Protein AF-A0A7S3K056-F1 (afdb_monomer_lite)

InterPro domains:
  IPR011009 Protein kinase-like domain superfamily [SSF56112] (1-116)

Radius of gyration: 19.83 Å; chains: 1; bounding box: 49×26×55 Å

Structure (mmCIF, N/CA/C/O backbone):
data_AF-A0A7S3K056-F1
#
_entry.id   AF-A0A7S3K056-F1
#
loop_
_atom_site.group_PDB
_atom_site.id
_atom_site.type_symbol
_atom_site.label_atom_id
_atom_site.label_alt_id
_atom_site.label_comp_id
_atom_site.label_asym_id
_atom_site.label_entity_id
_atom_site.label_seq_id
_atom_site.pdbx_PDB_ins_code
_atom_site.Cartn_x
_atom_site.Cartn_y
_atom_site.Cartn_z
_atom_site.occupancy
_atom_site.B_iso_or_equiv
_atom_site.auth_seq_id
_atom_site.auth_comp_id
_atom_site.auth_asym_id
_atom_site.auth_atom_id
_atom_site.pdbx_PDB_model_num
ATOM 1 N N . VAL A 1 1 ? 6.650 -0.356 15.827 1.00 65.50 1 VAL A N 1
ATOM 2 C CA . VAL A 1 1 ? 7.165 -1.062 14.625 1.00 65.50 1 VAL A CA 1
ATOM 3 C C . VAL A 1 1 ? 8.556 -0.529 14.291 1.00 65.50 1 VAL A C 1
ATOM 5 O O . VAL A 1 1 ? 8.737 0.680 14.347 1.00 65.50 1 VAL A O 1
ATOM 8 N N . LYS A 1 2 ? 9.541 -1.390 14.003 1.00 74.25 2 LYS A N 1
ATOM 9 C CA . LYS A 1 2 ? 10.854 -0.992 13.456 1.00 74.25 2 LYS A CA 1
ATOM 10 C C . LYS A 1 2 ? 11.020 -1.675 12.104 1.00 74.25 2 LYS A C 1
ATOM 12 O O . LYS A 1 2 ? 10.763 -2.870 12.011 1.00 74.25 2 LYS A O 1
ATOM 17 N N . LEU A 1 3 ? 11.419 -0.925 11.084 1.00 74.50 3 LEU A N 1
ATOM 18 C CA . LEU A 1 3 ? 11.626 -1.468 9.746 1.00 74.50 3 LEU A CA 1
ATOM 19 C C . LEU A 1 3 ? 13.030 -2.096 9.640 1.00 74.50 3 LEU A C 1
ATOM 21 O O . LEU A 1 3 ? 13.987 -1.575 10.216 1.00 74.50 3 LEU A O 1
ATOM 25 N N . SER A 1 4 ? 13.155 -3.210 8.919 1.00 79.12 4 SER A N 1
ATOM 26 C CA . SER A 1 4 ? 14.414 -3.929 8.673 1.00 79.12 4 SER A CA 1
ATOM 27 C C . SER A 1 4 ? 14.402 -4.582 7.283 1.00 79.12 4 SER A C 1
ATOM 29 O O . SER A 1 4 ? 13.358 -4.646 6.642 1.00 79.12 4 SER A O 1
ATOM 31 N N . GLY A 1 5 ? 15.564 -5.037 6.794 1.00 72.56 5 GLY A N 1
ATOM 32 C CA . GLY A 1 5 ? 15.677 -5.661 5.464 1.00 72.56 5 GLY A CA 1
ATOM 33 C C . GLY A 1 5 ? 15.772 -4.676 4.290 1.00 72.56 5 GLY A C 1
ATOM 34 O O . GLY A 1 5 ? 15.448 -5.032 3.163 1.00 72.56 5 GLY A O 1
ATOM 35 N N . PHE A 1 6 ? 16.211 -3.440 4.540 1.00 67.25 6 PHE A N 1
ATOM 36 C CA . PHE A 1 6 ? 16.424 -2.432 3.499 1.00 67.25 6 PHE A CA 1
ATOM 37 C C . PHE A 1 6 ? 17.696 -2.672 2.682 1.00 67.25 6 PHE A C 1
ATOM 39 O O . PHE A 1 6 ? 18.648 -3.285 3.160 1.00 67.25 6 PHE A O 1
ATOM 46 N N . GLY A 1 7 ? 17.756 -2.072 1.490 1.00 58.09 7 GLY A N 1
ATOM 47 C CA . GLY A 1 7 ? 19.006 -1.959 0.738 1.00 58.09 7 GLY A CA 1
ATOM 48 C C . GLY A 1 7 ? 19.301 -3.128 -0.194 1.00 58.09 7 GLY A C 1
ATOM 49 O O . GLY A 1 7 ? 20.463 -3.392 -0.485 1.00 58.09 7 GLY A O 1
ATOM 50 N N . CYS A 1 8 ? 18.277 -3.802 -0.719 1.00 56.69 8 CYS A N 1
ATOM 51 C CA . CYS A 1 8 ? 18.428 -4.691 -1.870 1.00 56.69 8 CYS A CA 1
ATOM 52 C C . CYS A 1 8 ? 18.675 -3.882 -3.158 1.00 56.69 8 CYS A C 1
ATOM 54 O O . CYS A 1 8 ? 17.864 -3.856 -4.083 1.00 56.69 8 CYS A O 1
ATOM 56 N N . SER A 1 9 ? 19.789 -3.159 -3.194 1.00 46.50 9 SER A N 1
ATOM 57 C CA . SER A 1 9 ? 20.244 -2.357 -4.322 1.00 46.50 9 SER A CA 1
ATOM 58 C C . SER A 1 9 ? 20.639 -3.266 -5.490 1.00 46.50 9 SER A C 1
ATOM 60 O O . SER A 1 9 ? 21.416 -4.203 -5.335 1.00 46.50 9 SER A O 1
ATOM 62 N N . GLY A 1 10 ? 20.082 -2.995 -6.675 1.00 48.41 10 GLY A N 1
ATOM 63 C CA . GLY A 1 10 ? 20.376 -3.740 -7.909 1.00 48.41 10 GLY A CA 1
ATOM 64 C C . GLY A 1 10 ? 19.238 -4.614 -8.445 1.00 48.41 10 GLY A C 1
ATOM 65 O O . GLY A 1 10 ? 19.470 -5.406 -9.349 1.00 48.41 10 GLY A O 1
ATOM 66 N N . GLY A 1 11 ? 18.018 -4.495 -7.911 1.00 46.84 11 GLY A N 1
ATOM 67 C CA . GLY A 1 11 ? 16.826 -5.154 -8.464 1.00 46.84 11 GLY A CA 1
ATOM 68 C C . GLY A 1 11 ? 16.654 -6.631 -8.090 1.00 46.84 11 GLY A C 1
ATOM 69 O O . GLY A 1 11 ? 15.587 -7.176 -8.324 1.00 46.84 11 GLY A O 1
ATOM 70 N N . ILE A 1 12 ? 17.641 -7.274 -7.457 1.00 52.22 12 ILE A N 1
ATOM 71 C CA . ILE A 1 12 ? 17.654 -8.738 -7.244 1.00 52.22 12 ILE A CA 1
ATOM 72 C C . ILE A 1 12 ? 17.077 -9.176 -5.878 1.00 52.22 12 ILE A C 1
ATOM 74 O O . ILE A 1 12 ? 16.849 -10.360 -5.660 1.00 52.22 12 ILE A O 1
ATOM 78 N N . GLY A 1 13 ? 16.785 -8.259 -4.950 1.00 58.50 13 GLY A N 1
ATOM 79 C CA . GLY A 1 13 ? 16.384 -8.632 -3.580 1.00 58.50 13 GLY A CA 1
ATOM 80 C C . GLY A 1 13 ? 14.951 -8.290 -3.170 1.00 58.50 13 GLY A C 1
ATOM 81 O O . GLY A 1 13 ? 14.703 -8.106 -1.985 1.00 58.50 13 GLY A O 1
ATOM 82 N N . CYS A 1 14 ? 14.002 -8.185 -4.104 1.00 66.06 14 CYS A N 1
ATOM 83 C CA . CYS A 1 14 ? 12.589 -8.056 -3.736 1.00 66.06 14 CYS A CA 1
ATOM 84 C C . CYS A 1 14 ? 11.900 -9.429 -3.690 1.00 66.06 14 CYS A C 1
ATOM 86 O O . CYS A 1 14 ? 12.085 -10.274 -4.566 1.00 66.06 14 CYS A O 1
ATOM 88 N N . THR A 1 15 ? 11.071 -9.660 -2.671 1.00 77.75 15 THR A N 1
ATOM 89 C CA . THR A 1 15 ? 10.183 -10.828 -2.641 1.00 77.75 15 THR A CA 1
ATOM 90 C C . THR A 1 15 ? 9.086 -10.626 -3.683 1.00 77.75 15 THR A C 1
ATOM 92 O O . THR A 1 15 ? 8.315 -9.674 -3.575 1.00 77.75 15 THR A O 1
ATOM 95 N N . TRP A 1 16 ? 8.989 -11.528 -4.666 1.00 80.44 16 TRP A N 1
ATOM 96 C CA . TRP A 1 16 ? 8.119 -11.400 -5.849 1.00 80.44 16 TRP A CA 1
ATOM 97 C C . TRP A 1 16 ? 6.679 -10.960 -5.541 1.00 80.44 16 TRP A C 1
ATOM 99 O O . TRP A 1 16 ? 6.122 -10.102 -6.226 1.00 80.44 16 TRP A O 1
ATOM 109 N N . ALA A 1 17 ? 6.096 -11.494 -4.465 1.00 79.62 17 ALA A N 1
ATOM 110 C CA . ALA A 1 17 ? 4.739 -11.161 -4.038 1.00 79.62 17 ALA A CA 1
ATOM 111 C C . ALA A 1 17 ? 4.541 -9.667 -3.714 1.00 79.62 17 ALA A C 1
ATOM 113 O O . ALA A 1 17 ? 3.487 -9.121 -4.015 1.00 79.62 17 ALA A O 1
ATOM 114 N N . TYR A 1 18 ? 5.561 -8.989 -3.183 1.00 87.06 18 TYR A N 1
ATOM 115 C CA . TYR 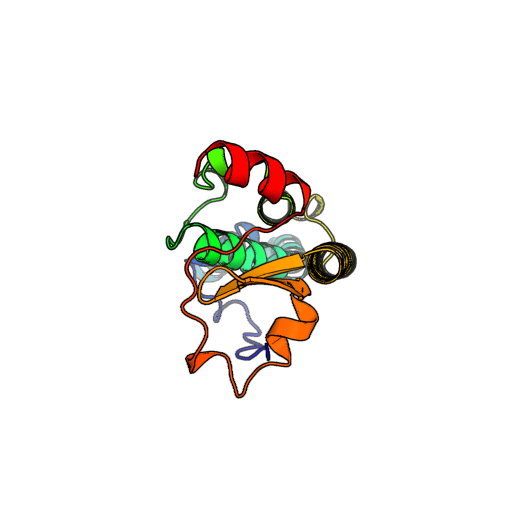A 1 18 ? 5.512 -7.563 -2.834 1.00 87.06 18 TYR A CA 1
ATOM 116 C C . TYR A 1 18 ? 6.178 -6.674 -3.888 1.00 87.06 18 TYR A C 1
ATOM 118 O O . TYR A 1 18 ? 6.171 -5.453 -3.755 1.00 87.06 18 TYR A O 1
ATOM 126 N N . ALA A 1 19 ? 6.762 -7.265 -4.933 1.00 86.62 19 ALA A N 1
ATOM 127 C CA . ALA A 1 19 ? 7.297 -6.522 -6.063 1.00 86.62 19 ALA A CA 1
ATOM 128 C C . ALA A 1 19 ? 6.147 -5.908 -6.869 1.00 86.62 19 ALA A C 1
ATOM 130 O O . ALA A 1 19 ? 5.202 -6.610 -7.242 1.00 86.62 19 ALA A O 1
ATOM 131 N N . SER A 1 20 ? 6.245 -4.616 -7.150 1.00 88.81 20 SER A N 1
ATOM 132 C CA . SER A 1 20 ? 5.307 -3.889 -7.990 1.00 88.81 20 SER A CA 1
ATOM 133 C C . SER A 1 20 ? 5.412 -4.326 -9.457 1.00 88.81 20 SER A C 1
ATOM 135 O O . SER A 1 20 ? 6.423 -4.919 -9.859 1.00 88.81 20 SER A O 1
ATOM 137 N N . PRO A 1 21 ? 4.394 -4.053 -10.293 1.00 88.38 21 PRO A N 1
ATOM 138 C CA . PRO A 1 21 ? 4.400 -4.448 -11.699 1.00 88.38 21 PRO A CA 1
ATOM 139 C C . PRO A 1 21 ? 5.625 -3.938 -12.467 1.00 88.38 21 PRO A C 1
ATOM 141 O O . PRO A 1 21 ? 6.238 -4.690 -13.221 1.00 88.38 21 PRO A O 1
ATOM 144 N N . GLU A 1 22 ? 6.021 -2.687 -12.248 1.00 86.81 22 GLU A N 1
ATOM 145 C CA . GLU A 1 22 ? 7.182 -2.072 -12.888 1.00 86.81 22 GLU A CA 1
ATOM 146 C C . GLU A 1 22 ? 8.513 -2.650 -12.388 1.00 86.81 22 GLU A C 1
ATOM 148 O O . GLU A 1 22 ? 9.420 -2.857 -13.196 1.00 86.81 22 GLU A O 1
ATOM 153 N N . THR A 1 23 ? 8.616 -3.015 -11.105 1.00 86.75 23 THR A N 1
ATOM 154 C CA . THR A 1 23 ? 9.782 -3.737 -10.569 1.00 86.75 23 THR A CA 1
ATOM 155 C C . THR A 1 23 ? 9.874 -5.145 -11.152 1.00 86.75 23 THR A C 1
ATOM 157 O O . THR A 1 23 ? 10.954 -5.581 -11.550 1.00 86.75 23 THR A O 1
ATOM 160 N N . ARG A 1 24 ? 8.746 -5.858 -11.271 1.00 85.75 24 ARG A N 1
ATOM 161 C CA . ARG A 1 24 ? 8.697 -7.177 -11.925 1.00 85.75 24 ARG A CA 1
ATOM 162 C C . ARG A 1 24 ? 9.097 -7.071 -13.396 1.00 85.75 24 ARG A C 1
ATOM 164 O O . ARG A 1 24 ? 9.910 -7.868 -13.858 1.00 85.75 24 ARG A O 1
ATOM 171 N N . ALA A 1 25 ? 8.576 -6.077 -14.117 1.00 83.69 25 ALA A N 1
ATOM 172 C CA . ALA A 1 25 ? 8.935 -5.823 -15.510 1.00 83.69 25 ALA A CA 1
ATOM 173 C C . ALA A 1 25 ? 10.436 -5.535 -15.660 1.00 83.69 25 ALA A C 1
ATOM 175 O O . ALA A 1 25 ? 11.081 -6.106 -16.537 1.00 83.69 25 ALA A O 1
ATOM 176 N N . LEU A 1 26 ? 11.010 -4.725 -14.764 1.00 83.62 26 LEU A N 1
ATOM 177 C CA . LEU A 1 26 ? 12.445 -4.455 -14.716 1.00 83.62 26 LEU A CA 1
ATOM 178 C C . LEU A 1 26 ? 13.265 -5.730 -14.463 1.00 83.62 26 LEU A C 1
ATOM 180 O O . LEU A 1 26 ? 14.271 -5.951 -15.141 1.00 83.62 26 LEU A O 1
ATOM 184 N N . LEU A 1 27 ? 12.838 -6.583 -13.525 1.00 80.06 27 LEU A N 1
ATOM 185 C CA . LEU A 1 27 ? 13.513 -7.850 -13.226 1.00 80.06 27 LEU A CA 1
ATOM 186 C C . LEU A 1 27 ? 13.511 -8.775 -14.448 1.00 80.06 27 LEU A C 1
ATOM 188 O O . LEU A 1 27 ? 14.559 -9.282 -14.842 1.00 80.06 27 LEU A O 1
ATOM 192 N N . VAL A 1 28 ? 12.348 -8.948 -15.083 1.00 83.38 28 VAL A N 1
ATOM 193 C CA . VAL A 1 28 ? 12.204 -9.759 -16.299 1.00 83.38 28 VAL A CA 1
ATOM 194 C C . VAL A 1 28 ? 13.084 -9.206 -17.412 1.00 83.38 28 VAL A C 1
ATOM 196 O O . VAL A 1 28 ? 13.839 -9.962 -18.017 1.00 83.38 28 VAL A O 1
ATOM 199 N N . ALA A 1 29 ? 13.040 -7.894 -17.649 1.00 81.19 29 ALA A N 1
ATOM 200 C CA . ALA A 1 29 ? 13.821 -7.249 -18.695 1.00 81.19 29 ALA A CA 1
ATOM 201 C C . ALA A 1 29 ? 15.339 -7.400 -18.466 1.00 81.19 29 ALA A C 1
ATOM 203 O O . ALA A 1 29 ? 16.097 -7.628 -19.408 1.00 81.19 29 ALA A O 1
ATOM 204 N N . THR A 1 30 ? 15.775 -7.365 -17.204 1.00 77.75 30 THR A N 1
ATOM 205 C CA . THR A 1 30 ? 17.168 -7.630 -16.817 1.00 77.75 30 THR A CA 1
ATOM 206 C C . THR A 1 30 ? 17.563 -9.083 -17.093 1.00 77.75 30 THR A C 1
ATOM 208 O O . THR A 1 30 ? 18.633 -9.331 -17.645 1.00 77.75 30 THR A O 1
ATOM 211 N N . ILE A 1 31 ? 16.693 -10.048 -16.771 1.00 78.88 31 ILE A N 1
ATOM 212 C CA . ILE A 1 31 ? 16.931 -11.482 -17.018 1.00 78.88 31 ILE A CA 1
ATOM 213 C C . ILE A 1 31 ? 17.052 -11.782 -18.518 1.00 78.88 31 ILE A C 1
ATOM 215 O O . ILE A 1 31 ? 17.905 -12.572 -18.916 1.00 78.88 31 ILE A O 1
ATOM 219 N N . VAL A 1 32 ? 16.233 -11.144 -19.359 1.00 83.38 32 VAL A N 1
ATOM 220 C CA . VAL A 1 32 ? 16.277 -11.334 -20.823 1.00 83.38 32 VAL A CA 1
ATOM 221 C C . VAL A 1 32 ? 17.375 -10.513 -21.515 1.00 83.38 32 VAL A C 1
ATOM 223 O O . VAL A 1 32 ? 17.495 -10.567 -22.736 1.00 83.38 32 VAL A O 1
ATOM 226 N N . GLY A 1 33 ? 18.197 -9.778 -20.757 1.00 80.75 33 GLY A N 1
ATOM 227 C CA . GLY A 1 33 ? 19.360 -9.058 -21.278 1.00 80.75 33 GLY A CA 1
ATOM 228 C C . GLY A 1 33 ? 19.043 -7.738 -21.987 1.00 80.75 33 GLY A C 1
ATOM 229 O O . GLY A 1 33 ? 19.800 -7.329 -22.869 1.00 80.75 33 GLY A O 1
ATOM 230 N N . ALA A 1 34 ? 17.945 -7.065 -21.628 1.00 80.50 34 ALA A N 1
ATOM 231 C CA . ALA A 1 34 ? 17.628 -5.738 -22.154 1.00 80.50 34 ALA A CA 1
ATOM 232 C C . ALA A 1 34 ? 18.721 -4.715 -21.798 1.00 80.50 34 ALA A C 1
ATOM 234 O O . ALA A 1 34 ? 19.360 -4.786 -20.742 1.00 80.50 34 ALA A O 1
ATOM 235 N N . LYS A 1 35 ? 18.954 -3.737 -22.680 1.00 77.19 35 LYS A N 1
ATOM 236 C CA . LYS A 1 35 ? 20.001 -2.732 -22.453 1.00 77.19 35 LYS A CA 1
ATOM 237 C C . LYS A 1 35 ? 19.559 -1.739 -21.383 1.00 77.19 35 LYS A C 1
ATOM 239 O O . LYS A 1 35 ? 18.438 -1.251 -21.412 1.00 77.19 35 LYS A O 1
ATOM 244 N N . ILE A 1 36 ? 20.482 -1.330 -20.511 1.00 68.62 36 ILE A N 1
ATOM 245 C CA . ILE A 1 36 ? 20.225 -0.371 -19.416 1.00 68.62 36 ILE A CA 1
ATOM 246 C C . ILE A 1 36 ? 19.518 0.910 -19.899 1.00 68.62 36 ILE A C 1
ATOM 248 O O . ILE A 1 36 ? 18.624 1.413 -19.222 1.00 68.62 36 ILE A O 1
ATOM 252 N N . ASN A 1 37 ? 19.861 1.415 -21.087 1.00 70.62 37 ASN A N 1
ATOM 253 C CA . ASN A 1 37 ? 19.247 2.626 -21.643 1.00 70.62 37 ASN A CA 1
ATOM 254 C C . ASN A 1 37 ? 17.739 2.455 -21.914 1.00 70.62 37 ASN A C 1
ATOM 256 O O . ASN A 1 37 ? 16.978 3.404 -21.738 1.00 70.62 37 ASN A O 1
ATOM 260 N N . GLU A 1 38 ? 17.308 1.243 -22.272 1.00 71.44 38 GLU A N 1
ATOM 261 C CA . GLU A 1 38 ? 15.903 0.867 -22.503 1.00 71.44 38 GLU A CA 1
ATOM 262 C C . GLU A 1 38 ? 15.143 0.660 -21.178 1.00 71.44 38 GLU A C 1
ATOM 264 O O . GLU A 1 38 ? 13.917 0.681 -21.150 1.00 71.44 38 GLU A O 1
ATOM 269 N N . LEU A 1 39 ? 15.869 0.507 -20.064 1.00 72.06 39 LEU A N 1
ATOM 270 C CA . LEU A 1 39 ? 15.323 0.250 -18.729 1.00 72.06 39 LEU A CA 1
ATOM 271 C C . LEU A 1 39 ? 15.236 1.497 -17.850 1.00 72.06 39 LEU A C 1
ATOM 273 O O . LEU A 1 39 ? 14.630 1.441 -16.783 1.00 72.06 39 LEU A O 1
ATOM 277 N N . SER A 1 40 ? 15.819 2.617 -18.278 1.00 75.44 40 SER A N 1
ATOM 278 C CA . SER A 1 40 ? 15.922 3.850 -17.485 1.00 75.44 40 SER A CA 1
ATOM 279 C C . SER A 1 40 ? 14.569 4.341 -16.946 1.00 75.44 40 SER A C 1
ATOM 281 O O . SER A 1 40 ? 14.457 4.677 -15.766 1.00 75.44 40 SER A O 1
ATOM 283 N N . THR A 1 41 ? 13.519 4.306 -17.770 1.00 75.56 41 THR A N 1
ATOM 284 C CA . THR A 1 41 ? 12.155 4.671 -17.363 1.00 75.56 41 THR A CA 1
ATOM 285 C C . THR A 1 41 ? 11.588 3.700 -16.327 1.00 75.56 41 THR A C 1
ATOM 287 O O . THR A 1 41 ? 11.071 4.145 -15.305 1.00 75.56 41 THR A O 1
ATOM 290 N N . HIS A 1 42 ? 11.724 2.388 -16.540 1.00 73.44 42 HIS A N 1
ATOM 291 C CA . HIS A 1 42 ? 11.252 1.369 -15.595 1.00 73.44 42 HIS A CA 1
ATOM 292 C C . HIS A 1 42 ? 11.995 1.432 -14.260 1.00 73.44 42 HIS A C 1
ATOM 294 O O . HIS A 1 42 ? 11.382 1.285 -13.208 1.00 73.44 42 HIS A O 1
ATOM 300 N N . LEU A 1 43 ? 13.298 1.710 -14.299 1.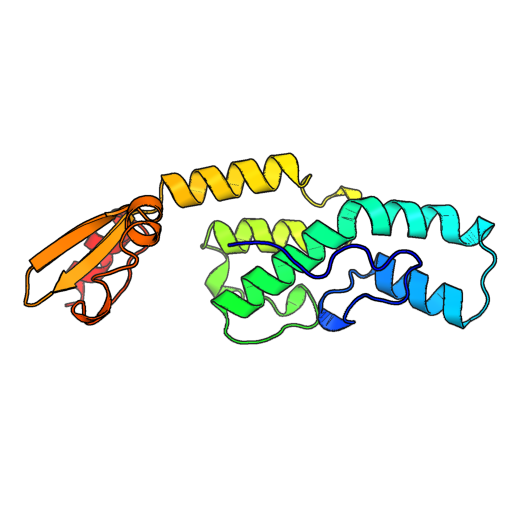00 77.12 43 LEU A N 1
ATOM 301 C CA . LEU A 1 43 ? 14.141 1.840 -13.118 1.00 77.12 43 LEU A CA 1
ATOM 302 C C . LEU A 1 43 ? 13.730 3.039 -12.257 1.00 77.12 43 LEU A C 1
ATOM 304 O O . LEU A 1 43 ? 13.644 2.910 -11.038 1.00 77.12 43 LEU A O 1
ATOM 308 N N . ARG A 1 44 ? 13.413 4.178 -12.885 1.00 79.38 44 ARG A N 1
ATOM 309 C CA . ARG A 1 44 ? 12.881 5.351 -12.178 1.00 79.38 44 ARG A CA 1
ATOM 310 C C . ARG A 1 44 ? 11.525 5.055 -11.537 1.00 79.38 44 ARG A C 1
ATOM 312 O O . ARG A 1 44 ? 11.355 5.295 -10.349 1.00 79.38 44 ARG A O 1
ATOM 319 N N . LEU A 1 45 ? 10.586 4.504 -12.309 1.00 77.19 45 LEU A N 1
ATOM 320 C CA . LEU A 1 45 ? 9.237 4.206 -11.814 1.00 77.19 45 LEU A CA 1
ATOM 321 C C . LEU A 1 45 ? 9.267 3.198 -10.655 1.00 77.19 45 LEU A C 1
ATOM 323 O O . LEU A 1 45 ? 8.598 3.409 -9.645 1.00 77.19 45 LEU A O 1
ATOM 327 N N . ALA A 1 46 ? 10.086 2.148 -10.764 1.00 78.75 46 ALA A N 1
ATOM 328 C CA . ALA A 1 46 ? 10.288 1.174 -9.695 1.00 78.75 46 ALA A CA 1
ATOM 329 C C . ALA A 1 46 ? 10.861 1.831 -8.431 1.00 78.75 46 ALA A C 1
ATOM 331 O O . ALA A 1 46 ? 10.343 1.615 -7.340 1.00 78.75 46 ALA A O 1
ATOM 332 N N . ALA A 1 47 ? 11.881 2.683 -8.564 1.00 76.44 47 ALA A N 1
ATOM 333 C CA . ALA A 1 47 ? 12.489 3.360 -7.420 1.00 76.44 47 ALA A CA 1
ATOM 334 C C . ALA A 1 47 ? 11.518 4.295 -6.676 1.00 76.44 47 ALA A C 1
ATOM 336 O O . ALA A 1 47 ? 11.622 4.443 -5.463 1.00 76.44 47 ALA A O 1
ATOM 337 N N . GLU A 1 48 ? 10.585 4.928 -7.388 1.00 76.94 48 GLU A N 1
ATOM 338 C CA . GLU A 1 48 ? 9.689 5.942 -6.818 1.00 76.94 48 GLU A CA 1
ATOM 339 C C . GLU A 1 48 ? 8.407 5.363 -6.196 1.00 76.94 48 GLU A C 1
ATOM 341 O O . GLU A 1 48 ? 7.771 6.036 -5.380 1.00 76.94 48 GLU A O 1
ATOM 346 N N . SER A 1 49 ? 8.007 4.146 -6.582 1.00 85.81 49 SER A N 1
ATOM 347 C CA . SER A 1 49 ? 6.649 3.642 -6.319 1.00 85.81 49 SER A CA 1
ATOM 348 C C . SER A 1 49 ? 6.554 2.204 -5.781 1.00 85.81 49 SER A C 1
ATOM 350 O O . SER A 1 49 ? 5.460 1.747 -5.428 1.00 85.81 49 SER A O 1
ATOM 352 N N . GLN A 1 50 ? 7.684 1.491 -5.691 1.00 88.75 50 GLN A N 1
ATOM 353 C CA . GLN A 1 50 ? 7.769 0.117 -5.182 1.00 88.75 50 GLN A CA 1
ATOM 354 C C . GLN A 1 50 ? 7.370 0.008 -3.704 1.00 88.75 50 GLN A C 1
ATOM 356 O O . GLN A 1 50 ? 6.679 -0.938 -3.322 1.00 88.75 50 GLN A O 1
ATOM 361 N N . ASP A 1 51 ? 7.786 0.959 -2.868 1.00 88.81 51 ASP A N 1
ATOM 362 C CA . ASP A 1 51 ? 7.538 0.891 -1.425 1.00 88.81 51 ASP A CA 1
ATOM 363 C C . ASP A 1 51 ? 6.055 1.115 -1.094 1.00 88.81 51 ASP A C 1
ATOM 365 O O . ASP A 1 51 ? 5.508 0.454 -0.211 1.00 88.81 51 ASP A O 1
ATOM 369 N N . GLN A 1 52 ? 5.376 1.989 -1.844 1.00 90.88 52 GLN A N 1
ATOM 370 C CA . GLN A 1 52 ? 3.930 2.203 -1.758 1.00 90.88 52 GLN A CA 1
ATOM 371 C C . GLN A 1 52 ? 3.174 0.907 -2.065 1.00 90.88 52 GLN A C 1
ATOM 373 O O . GLN A 1 52 ? 2.279 0.518 -1.314 1.00 90.88 52 GLN A O 1
ATOM 378 N N . TRP A 1 53 ? 3.572 0.212 -3.136 1.00 91.44 53 TRP A N 1
ATOM 379 C CA . TRP A 1 53 ? 2.982 -1.068 -3.517 1.00 91.44 53 TRP A CA 1
ATOM 380 C C . TRP A 1 53 ? 3.191 -2.127 -2.429 1.00 91.44 53 TRP A C 1
ATOM 382 O O . TRP A 1 53 ? 2.238 -2.760 -1.976 1.00 91.44 53 TRP A O 1
ATOM 392 N N . ALA A 1 54 ? 4.433 -2.303 -1.970 1.00 89.62 54 ALA A N 1
ATOM 393 C CA . ALA A 1 54 ? 4.771 -3.300 -0.956 1.00 89.62 54 ALA A CA 1
ATOM 394 C C . ALA A 1 54 ? 4.014 -3.071 0.362 1.00 89.62 54 ALA A C 1
ATOM 396 O O . ALA A 1 54 ? 3.525 -4.023 0.979 1.00 89.62 54 ALA A O 1
ATOM 397 N N . LEU A 1 55 ? 3.869 -1.809 0.772 1.00 89.44 55 LEU A N 1
ATOM 398 C CA . LEU A 1 55 ? 3.093 -1.441 1.949 1.00 89.44 55 LEU A CA 1
ATOM 399 C C . LEU A 1 55 ? 1.614 -1.813 1.795 1.00 89.44 55 LEU A C 1
ATOM 401 O O . LEU A 1 55 ? 1.043 -2.410 2.705 1.00 89.44 55 LEU A O 1
ATOM 405 N N . ALA A 1 56 ? 1.005 -1.528 0.646 1.00 90.25 56 ALA A N 1
ATOM 406 C CA . ALA A 1 56 ? -0.393 -1.865 0.402 1.00 90.25 56 ALA A CA 1
ATOM 407 C C . ALA A 1 56 ? -0.658 -3.372 0.404 1.00 90.25 56 ALA A C 1
ATOM 409 O O . ALA A 1 56 ? -1.599 -3.827 1.051 1.00 90.25 56 ALA A O 1
ATOM 410 N N . MET A 1 57 ? 0.210 -4.151 -0.246 1.00 88.94 57 MET A N 1
ATOM 411 C CA . MET A 1 57 ? 0.138 -5.615 -0.212 1.00 88.94 57 MET A CA 1
ATOM 412 C C . MET A 1 57 ? 0.209 -6.140 1.228 1.00 88.94 57 MET A C 1
ATOM 414 O O . MET A 1 57 ? -0.559 -7.022 1.603 1.00 88.94 57 MET A O 1
ATOM 418 N N . THR A 1 58 ? 1.076 -5.545 2.054 1.00 88.56 58 THR A N 1
ATOM 419 C CA . THR A 1 58 ? 1.204 -5.891 3.478 1.00 88.56 58 THR A CA 1
ATOM 420 C C . THR A 1 58 ? -0.071 -5.557 4.255 1.00 88.56 58 THR A C 1
ATOM 422 O O . THR A 1 58 ? -0.544 -6.379 5.033 1.00 88.56 58 THR A O 1
ATOM 425 N N . ILE A 1 59 ? -0.662 -4.377 4.037 1.00 85.62 59 ILE A N 1
ATOM 426 C CA . ILE A 1 59 ? -1.921 -3.969 4.683 1.00 85.62 59 ILE A CA 1
ATOM 427 C C . ILE A 1 59 ? -3.055 -4.935 4.332 1.00 85.62 59 ILE A C 1
ATOM 429 O O . ILE A 1 59 ? -3.754 -5.415 5.225 1.00 85.62 59 ILE A O 1
ATOM 433 N N . VAL A 1 60 ? -3.214 -5.264 3.050 1.00 84.69 60 VAL A N 1
ATOM 434 C CA . VAL A 1 60 ? -4.257 -6.194 2.604 1.00 84.69 60 VAL A CA 1
ATOM 435 C C . VAL A 1 60 ? -4.042 -7.583 3.205 1.00 84.69 60 VAL A C 1
ATOM 437 O O . VAL A 1 60 ? -4.998 -8.198 3.676 1.00 84.69 60 VAL A O 1
ATOM 440 N N . GLU A 1 61 ? -2.804 -8.074 3.245 1.00 85.56 61 GLU A N 1
ATOM 441 C CA . GLU A 1 61 ? -2.483 -9.368 3.855 1.00 85.56 61 GLU A CA 1
ATOM 442 C C . GLU A 1 61 ? -2.784 -9.389 5.357 1.00 85.56 61 GLU A C 1
ATOM 444 O O . GLU A 1 61 ? -3.380 -10.352 5.839 1.00 85.56 61 GLU A O 1
ATOM 449 N N . MET A 1 62 ? -2.463 -8.313 6.084 1.00 82.12 62 MET A N 1
ATOM 450 C CA . MET A 1 62 ? -2.796 -8.184 7.507 1.00 82.12 62 MET A CA 1
ATOM 451 C C . MET A 1 62 ? -4.308 -8.219 7.753 1.00 82.12 62 MET A C 1
ATOM 453 O O . MET A 1 62 ? -4.760 -8.890 8.677 1.00 82.12 62 MET A O 1
ATOM 457 N N . LEU A 1 63 ? -5.095 -7.527 6.926 1.00 76.12 63 LEU A N 1
ATOM 458 C CA . LEU A 1 63 ? -6.541 -7.381 7.135 1.00 76.12 63 LEU A CA 1
ATOM 459 C C . LEU A 1 63 ? -7.352 -8.580 6.640 1.00 76.12 63 LEU A C 1
ATOM 461 O O . LEU A 1 63 ? -8.401 -8.909 7.192 1.00 76.12 63 LEU A O 1
ATOM 465 N N . THR A 1 64 ? -6.876 -9.258 5.601 1.00 75.88 64 THR A N 1
ATOM 466 C CA . THR A 1 64 ? -7.560 -10.431 5.041 1.00 75.88 64 THR A CA 1
ATOM 467 C C . THR A 1 64 ? -7.041 -11.750 5.611 1.00 75.88 64 THR A C 1
ATOM 469 O O . THR A 1 64 ? -7.681 -12.788 5.424 1.00 75.88 64 THR A O 1
ATOM 472 N N . GLY A 1 65 ? -5.874 -11.733 6.266 1.00 79.75 65 GLY A N 1
ATOM 473 C CA . GLY A 1 65 ? -5.126 -12.930 6.652 1.00 79.75 65 GLY A CA 1
ATOM 474 C C . GLY A 1 65 ? -4.621 -13.740 5.453 1.00 79.75 65 GLY A C 1
ATOM 475 O O . GLY A 1 65 ? -4.196 -14.884 5.620 1.00 79.75 65 GLY A O 1
ATOM 476 N N . LYS A 1 66 ? -4.714 -13.192 4.234 1.00 80.81 66 LYS A N 1
ATOM 477 C CA . LYS A 1 66 ? -4.361 -13.866 2.987 1.00 80.81 66 LYS A CA 1
ATOM 478 C C . LYS A 1 66 ? -3.452 -12.988 2.153 1.00 80.81 66 LYS A C 1
ATOM 480 O O . LYS A 1 66 ? -3.729 -11.820 1.906 1.00 80.81 66 LYS A O 1
ATOM 485 N N . ARG A 1 67 ? -2.393 -13.598 1.642 1.00 82.56 67 ARG A N 1
ATOM 486 C CA . ARG A 1 67 ? -1.557 -12.960 0.639 1.00 82.56 67 ARG A CA 1
ATOM 487 C C . ARG A 1 67 ? -2.310 -12.903 -0.684 1.00 82.56 67 ARG A C 1
ATOM 489 O O . ARG A 1 67 ? -2.747 -13.940 -1.177 1.00 82.56 67 ARG A O 1
ATOM 496 N N . ILE A 1 68 ? -2.420 -11.704 -1.235 1.00 81.56 68 ILE A N 1
ATOM 497 C CA . ILE A 1 68 ? -2.885 -11.481 -2.603 1.00 81.56 68 ILE A CA 1
ATOM 498 C C . ILE A 1 68 ? -1.683 -11.383 -3.541 1.00 81.56 68 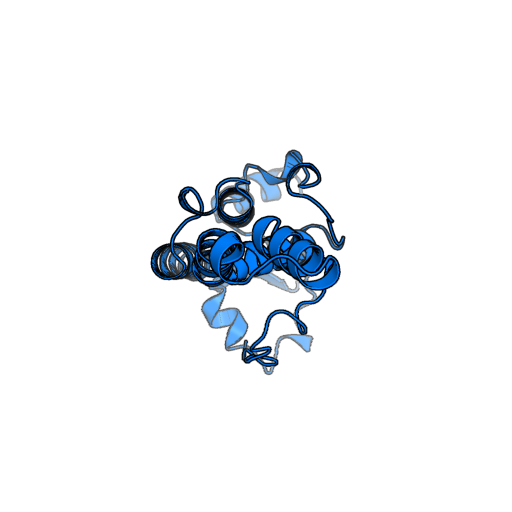ILE A C 1
ATOM 500 O O . ILE A 1 68 ? -0.585 -11.028 -3.109 1.00 81.56 68 ILE A O 1
ATOM 504 N N . GLU A 1 69 ? -1.870 -11.694 -4.819 1.00 76.62 69 GLU A N 1
ATOM 505 C CA . GLU A 1 69 ? -0.819 -11.507 -5.831 1.00 76.62 69 GLU A CA 1
ATOM 506 C C . GLU A 1 69 ? -1.034 -10.244 -6.666 1.00 76.62 69 GLU A C 1
ATOM 508 O O . GLU A 1 69 ? -0.071 -9.678 -7.204 1.00 76.62 69 GLU A O 1
ATOM 513 N N . ASN A 1 70 ? -2.290 -9.797 -6.750 1.00 74.12 70 ASN A N 1
ATOM 514 C CA . ASN A 1 70 ? -2.719 -8.690 -7.585 1.00 74.12 70 ASN A CA 1
ATOM 515 C C . ASN A 1 70 ? -3.777 -7.811 -6.905 1.00 74.12 70 ASN A C 1
ATOM 517 O O . ASN A 1 70 ? -4.622 -8.276 -6.147 1.00 74.12 70 ASN A O 1
ATOM 521 N N . ALA A 1 71 ? -3.807 -6.537 -7.302 1.00 72.88 71 ALA A N 1
ATOM 522 C CA . ALA A 1 71 ? -4.722 -5.520 -6.777 1.00 72.88 71 ALA A CA 1
ATOM 523 C C . ALA A 1 71 ? -6.221 -5.864 -6.888 1.00 72.88 71 ALA A C 1
ATOM 525 O O . ALA A 1 71 ? -7.021 -5.431 -6.068 1.00 72.88 71 ALA A O 1
ATOM 526 N N . HIS A 1 72 ? -6.620 -6.640 -7.898 1.00 77.31 72 HIS A N 1
ATOM 527 C CA . HIS A 1 72 ? -8.026 -6.999 -8.124 1.00 77.31 72 HIS A CA 1
ATOM 528 C C . HIS A 1 72 ? -8.543 -8.078 -7.158 1.00 77.31 72 HIS A C 1
ATOM 530 O O . HIS A 1 72 ? -9.738 -8.354 -7.137 1.00 77.31 72 HIS A O 1
ATOM 536 N N . GLU A 1 73 ? -7.651 -8.697 -6.381 1.00 77.50 73 GLU A N 1
ATOM 537 C CA . GLU A 1 73 ? -7.988 -9.717 -5.384 1.00 77.50 73 GLU A CA 1
ATOM 538 C C . GLU A 1 73 ? -8.359 -9.103 -4.025 1.00 77.50 73 GLU A C 1
ATOM 540 O O . GLU A 1 73 ? -8.760 -9.829 -3.114 1.00 77.50 73 GLU A O 1
ATOM 545 N N . VAL A 1 74 ? -8.244 -7.776 -3.873 1.00 77.69 74 VAL A N 1
ATOM 546 C CA . VAL A 1 74 ? -8.688 -7.075 -2.664 1.00 77.69 74 VAL A CA 1
ATOM 547 C C . VAL A 1 74 ? -10.204 -7.274 -2.507 1.00 77.69 74 VAL A C 1
ATOM 549 O O . VAL A 1 74 ? -10.963 -6.907 -3.409 1.00 77.69 74 VAL A O 1
ATOM 552 N N . PRO A 1 75 ? -10.682 -7.860 -1.391 1.00 71.25 75 PRO A N 1
ATOM 553 C CA . PRO A 1 75 ? -12.104 -8.117 -1.203 1.00 71.25 75 PRO A CA 1
ATOM 554 C C . PRO A 1 75 ? -12.926 -6.825 -1.214 1.00 71.25 75 PRO A C 1
ATOM 556 O O . PRO A 1 75 ? -12.686 -5.938 -0.399 1.00 71.25 75 PRO A O 1
ATOM 559 N N . GLN A 1 76 ? -13.957 -6.763 -2.064 1.00 65.75 76 GLN A N 1
ATOM 560 C CA . GLN A 1 76 ? -14.841 -5.592 -2.173 1.00 65.75 76 GLN A CA 1
ATOM 561 C C . GLN A 1 76 ? -15.524 -5.229 -0.850 1.00 65.75 76 GLN A C 1
ATOM 563 O O . GLN A 1 76 ? -15.745 -4.062 -0.602 1.00 65.75 76 GLN A O 1
ATOM 568 N N . ARG A 1 77 ? -15.779 -6.192 0.048 1.00 63.22 77 ARG A N 1
ATOM 569 C CA . ARG A 1 77 ? -16.412 -5.932 1.360 1.00 63.22 77 ARG A CA 1
ATOM 570 C C . ARG A 1 77 ? -15.612 -5.014 2.298 1.00 63.22 77 ARG A C 1
ATOM 572 O O . ARG A 1 77 ? -16.085 -4.718 3.387 1.00 63.22 77 ARG A O 1
ATOM 579 N N . LEU A 1 78 ? -14.359 -4.728 1.954 1.00 58.81 78 LEU A N 1
ATOM 580 C CA . LEU A 1 78 ? -13.437 -3.924 2.751 1.00 58.81 78 LEU A CA 1
ATOM 581 C C . LEU A 1 78 ? -13.301 -2.492 2.206 1.00 58.81 78 LEU A C 1
ATOM 583 O O . LEU A 1 78 ? -12.521 -1.714 2.741 1.00 58.81 78 LEU A O 1
ATOM 587 N N . ASP A 1 79 ? -14.036 -2.142 1.150 1.00 55.22 79 ASP A N 1
ATOM 588 C CA . ASP A 1 79 ? -13.977 -0.840 0.477 1.00 55.22 79 ASP A CA 1
ATOM 589 C C . ASP A 1 79 ? -14.426 0.347 1.345 1.00 55.22 79 ASP A C 1
ATOM 591 O O . ASP A 1 79 ? -14.059 1.483 1.056 1.00 55.22 79 ASP A O 1
ATOM 595 N N . GLN A 1 80 ? -15.162 0.093 2.428 1.00 57.72 80 GLN A N 1
ATOM 596 C CA . GLN A 1 80 ? -15.573 1.114 3.397 1.00 57.72 80 GLN A CA 1
ATOM 597 C C . GLN A 1 80 ? -14.525 1.392 4.485 1.00 57.72 80 GLN A C 1
ATOM 599 O O . GLN A 1 80 ? -14.639 2.383 5.204 1.00 57.72 80 GLN A O 1
ATOM 604 N N . ASP A 1 81 ? -13.484 0.563 4.600 1.00 73.31 81 ASP A N 1
ATOM 605 C CA . ASP A 1 81 ? -12.397 0.795 5.549 1.00 73.31 81 ASP A CA 1
ATOM 606 C C . ASP A 1 81 ? -11.413 1.827 4.967 1.00 73.31 81 ASP A C 1
ATOM 608 O O . ASP A 1 81 ? -10.865 1.667 3.868 1.00 73.31 81 ASP A O 1
ATOM 612 N N . ALA A 1 82 ? -11.178 2.913 5.707 1.00 77.00 82 ALA A N 1
ATOM 613 C CA . ALA A 1 82 ? -10.288 3.991 5.286 1.00 77.00 82 ALA A CA 1
ATOM 614 C C . ALA A 1 82 ? -8.835 3.517 5.080 1.00 77.00 82 ALA A C 1
ATOM 616 O O . ALA A 1 82 ? -8.138 4.019 4.194 1.00 77.00 82 ALA A O 1
ATOM 617 N N . VAL A 1 83 ? -8.378 2.522 5.848 1.00 80.19 83 VAL A N 1
ATOM 618 C CA . VAL A 1 83 ? -7.047 1.911 5.713 1.00 80.19 83 VAL A CA 1
ATOM 619 C C . VAL A 1 83 ? -6.962 1.094 4.424 1.00 80.19 83 VAL A C 1
ATOM 621 O O . VAL A 1 83 ? -5.966 1.183 3.702 1.00 80.19 83 VAL A O 1
ATOM 624 N N . ILE A 1 84 ? -8.015 0.345 4.087 1.00 81.38 84 ILE A N 1
ATOM 625 C CA . ILE A 1 84 ? -8.083 -0.417 2.829 1.00 81.38 84 ILE A CA 1
ATOM 626 C C . ILE A 1 84 ? -8.190 0.517 1.635 1.00 81.38 84 ILE A C 1
ATOM 628 O O . ILE A 1 84 ? -7.508 0.297 0.639 1.00 81.38 84 ILE A O 1
ATOM 632 N N . THR A 1 85 ? -8.973 1.588 1.737 1.00 83.19 85 THR A N 1
ATOM 633 C CA . THR A 1 85 ? -9.085 2.597 0.678 1.00 83.19 85 THR A CA 1
ATOM 634 C C . THR A 1 85 ? -7.716 3.186 0.336 1.00 83.19 85 THR A C 1
ATOM 636 O O . THR A 1 85 ? -7.338 3.241 -0.837 1.00 83.19 85 THR A O 1
ATOM 639 N N . LEU A 1 86 ? -6.929 3.559 1.351 1.00 85.62 86 LEU A N 1
ATOM 640 C CA . LEU A 1 86 ? -5.556 4.036 1.154 1.00 85.62 86 LEU A CA 1
ATOM 641 C C . LEU A 1 86 ? -4.648 2.956 0.548 1.00 85.62 86 LEU A C 1
ATOM 643 O O . LEU A 1 86 ? -3.841 3.255 -0.331 1.00 85.62 86 LEU A O 1
ATOM 647 N N . ALA A 1 87 ? -4.780 1.699 0.982 1.00 87.19 87 ALA A N 1
ATOM 648 C CA . ALA A 1 87 ? -4.014 0.594 0.410 1.00 87.19 87 ALA A CA 1
ATOM 649 C C . ALA A 1 87 ? -4.365 0.362 -1.070 1.00 87.19 87 ALA A C 1
ATOM 651 O O . ALA A 1 87 ? -3.468 0.207 -1.893 1.00 87.19 87 ALA A O 1
ATOM 652 N N . VAL A 1 88 ? -5.644 0.406 -1.445 1.00 86.81 88 VAL A N 1
ATOM 653 C CA . VAL A 1 88 ? -6.090 0.244 -2.837 1.00 86.81 88 VAL A CA 1
ATOM 654 C C . VAL A 1 88 ? -5.541 1.357 -3.731 1.00 86.81 88 VAL A C 1
ATOM 656 O O . VAL A 1 88 ? -5.083 1.067 -4.833 1.00 86.81 88 VAL A O 1
ATOM 659 N N . GLN A 1 89 ? -5.495 2.606 -3.256 1.00 89.44 89 GLN A N 1
ATOM 660 C CA . GLN A 1 89 ? -4.882 3.719 -3.999 1.00 89.44 89 GLN A CA 1
ATOM 661 C C . GLN A 1 89 ? -3.391 3.483 -4.298 1.00 89.44 89 GLN A C 1
ATOM 663 O O . GLN A 1 89 ? -2.890 3.859 -5.355 1.00 89.44 89 GLN A O 1
ATOM 668 N N . CYS A 1 90 ? -2.671 2.820 -3.394 1.00 91.31 90 CYS A N 1
ATOM 669 C CA . CYS A 1 90 ? -1.279 2.418 -3.604 1.00 91.31 90 CYS A CA 1
ATOM 670 C C . CYS A 1 90 ? -1.095 1.245 -4.571 1.00 91.31 90 CYS A C 1
ATOM 672 O O . CYS A 1 90 ? 0.026 1.002 -5.017 1.00 91.31 90 CYS A O 1
ATOM 674 N N . LEU A 1 91 ? -2.164 0.518 -4.890 1.00 90.56 91 LEU A N 1
ATOM 675 C CA . LEU A 1 91 ? -2.153 -0.599 -5.832 1.00 90.56 91 LEU A CA 1
ATOM 676 C C . LEU A 1 91 ? -2.572 -0.178 -7.248 1.00 90.56 91 LEU A C 1
ATOM 678 O O . LEU A 1 91 ? -2.850 -1.040 -8.089 1.00 90.56 91 LEU A O 1
ATOM 682 N N . ASP A 1 92 ? -2.595 1.130 -7.538 1.00 90.19 92 ASP A N 1
ATOM 683 C CA 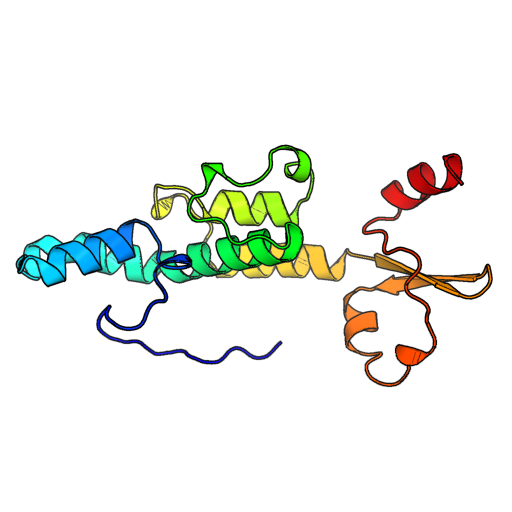. ASP A 1 92 ? -2.797 1.615 -8.900 1.00 90.19 92 ASP A CA 1
ATOM 684 C C . ASP A 1 92 ? -1.705 1.055 -9.829 1.00 90.19 92 ASP A C 1
ATOM 686 O O . ASP A 1 92 ? -0.517 0.965 -9.487 1.00 90.19 92 ASP A O 1
ATOM 690 N N . LYS A 1 93 ? -2.128 0.627 -11.018 1.00 86.50 93 LYS A N 1
ATOM 691 C CA . LYS A 1 93 ? -1.230 0.066 -12.029 1.00 86.50 93 LYS A CA 1
ATOM 692 C C . LYS A 1 93 ? -0.285 1.122 -12.587 1.00 86.50 93 LYS A C 1
ATOM 694 O O . LYS A 1 93 ? 0.808 0.757 -13.006 1.00 86.50 93 LYS A O 1
ATOM 699 N N . GLU A 1 94 ? -0.701 2.384 -12.594 1.00 88.31 94 GLU A N 1
ATOM 700 C CA . GLU A 1 94 ? 0.099 3.532 -13.009 1.00 88.31 94 GLU A CA 1
ATOM 701 C C . GLU A 1 94 ? 0.867 4.077 -11.787 1.00 88.31 94 GLU A C 1
ATOM 703 O O . GLU A 1 94 ? 0.251 4.623 -10.866 1.00 88.31 94 GLU A O 1
ATOM 708 N N . PRO A 1 95 ? 2.205 3.924 -11.734 1.00 88.44 95 PRO A N 1
ATOM 709 C CA . PRO A 1 95 ? 3.039 4.364 -10.611 1.00 88.44 95 PRO A CA 1
ATOM 710 C C . PRO A 1 95 ? 2.801 5.809 -10.166 1.00 88.44 95 PRO A C 1
ATOM 712 O O . PRO A 1 95 ? 2.777 6.102 -8.975 1.00 88.44 95 PRO A O 1
ATOM 715 N N . GLU A 1 96 ? 2.602 6.704 -11.128 1.00 88.50 96 GLU A N 1
ATOM 716 C CA . GLU A 1 96 ? 2.397 8.139 -10.946 1.00 88.50 96 GLU A CA 1
ATOM 717 C C . GLU A 1 96 ? 1.049 8.500 -10.312 1.00 88.50 96 GLU A C 1
ATOM 719 O O . GLU A 1 96 ? 0.896 9.608 -9.798 1.00 88.50 96 GLU A O 1
ATOM 724 N N . LYS A 1 97 ? 0.073 7.584 -10.342 1.00 89.75 97 LYS A N 1
ATOM 725 C CA . LYS A 1 97 ? -1.232 7.760 -9.690 1.00 89.75 97 LYS A CA 1
ATOM 726 C C . LYS A 1 97 ? -1.221 7.322 -8.230 1.00 89.75 97 LYS A C 1
ATOM 728 O O . LYS A 1 97 ? -2.129 7.685 -7.483 1.00 89.75 97 LYS A O 1
ATOM 733 N N . ARG A 1 98 ? -0.203 6.566 -7.807 1.00 92.19 98 ARG A N 1
ATOM 734 C CA . ARG A 1 98 ? -0.055 6.144 -6.412 1.00 92.19 98 ARG A CA 1
ATOM 735 C C . ARG A 1 98 ? 0.275 7.360 -5.538 1.00 92.19 98 ARG A C 1
ATOM 737 O O . ARG A 1 98 ? 1.051 8.225 -5.952 1.00 92.19 98 ARG A O 1
ATOM 744 N N . PRO A 1 99 ? -0.264 7.442 -4.311 1.00 91.00 99 PRO A N 1
ATOM 745 C CA . PRO A 1 99 ? 0.024 8.556 -3.418 1.00 91.00 99 PRO A CA 1
ATOM 746 C C . PRO A 1 99 ? 1.508 8.585 -3.034 1.00 91.00 99 PRO A C 1
ATOM 748 O O . PRO A 1 99 ? 2.152 7.551 -2.848 1.00 91.00 99 PRO A O 1
ATOM 751 N N . ALA A 1 100 ? 2.065 9.783 -2.860 1.00 89.81 100 ALA A N 1
ATOM 752 C CA . ALA A 1 100 ? 3.428 9.920 -2.362 1.00 89.81 100 ALA A CA 1
ATOM 753 C C . ALA A 1 100 ? 3.533 9.379 -0.927 1.00 89.81 100 ALA A C 1
ATOM 755 O O . ALA A 1 100 ? 2.647 9.608 -0.100 1.00 89.81 100 ALA A O 1
ATOM 756 N N . MET A 1 101 ? 4.656 8.731 -0.593 1.00 87.50 101 MET A N 1
ATOM 757 C CA . MET A 1 101 ? 4.856 8.113 0.727 1.00 87.50 101 MET A CA 1
ATOM 758 C C . MET A 1 101 ? 4.646 9.101 1.887 1.00 87.50 101 MET A C 1
ATOM 760 O O . MET A 1 101 ? 4.064 8.750 2.907 1.00 87.50 101 MET A O 1
ATOM 764 N N . ARG A 1 102 ? 5.056 10.367 1.725 1.00 87.06 102 ARG A N 1
ATOM 765 C CA . ARG A 1 102 ? 4.822 11.421 2.727 1.00 87.06 102 ARG A CA 1
ATOM 766 C C . ARG A 1 102 ? 3.335 11.629 3.011 1.00 87.06 102 ARG A C 1
ATOM 768 O O . ARG A 1 102 ? 2.941 11.755 4.169 1.00 87.06 102 ARG A O 1
ATOM 775 N N . ASP A 1 103 ? 2.532 11.705 1.958 1.00 88.38 103 ASP A N 1
ATOM 776 C CA . ASP A 1 103 ? 1.107 11.998 2.072 1.00 88.38 103 ASP A CA 1
ATOM 777 C C . ASP A 1 103 ? 0.370 10.771 2.625 1.00 88.38 103 ASP A C 1
ATOM 779 O O . ASP A 1 103 ? -0.501 10.907 3.481 1.00 88.38 103 ASP A O 1
ATOM 783 N N . LEU A 1 104 ? 0.816 9.568 2.254 1.00 87.25 104 LEU A N 1
ATOM 784 C CA . LEU A 1 104 ? 0.338 8.318 2.830 1.00 87.25 104 LEU A CA 1
ATOM 785 C C . LEU A 1 104 ? 0.632 8.204 4.332 1.00 87.25 104 LEU A C 1
ATOM 787 O O . LEU A 1 104 ? -0.271 7.911 5.110 1.00 87.25 104 LEU A O 1
ATOM 791 N N . VAL A 1 105 ? 1.871 8.463 4.758 1.00 84.88 105 VAL A N 1
ATOM 792 C CA . VAL A 1 105 ? 2.256 8.431 6.180 1.00 84.88 105 VAL A CA 1
ATOM 793 C C . VAL A 1 105 ? 1.432 9.432 6.985 1.00 84.88 105 VAL A C 1
ATOM 795 O O . VAL A 1 105 ? 1.005 9.122 8.094 1.00 84.88 105 VAL A O 1
ATOM 798 N N . LYS A 1 106 ? 1.157 10.613 6.420 1.00 85.12 106 LYS A N 1
ATOM 799 C CA . LYS A 1 106 ? 0.283 11.607 7.051 1.00 85.12 106 LYS A CA 1
ATOM 800 C C . LYS A 1 106 ? -1.149 11.084 7.204 1.00 85.12 106 LYS A C 1
ATOM 802 O O . LYS A 1 106 ? -1.712 11.193 8.289 1.00 85.12 106 LYS A O 1
ATOM 807 N N . SER A 1 107 ? -1.722 10.498 6.153 1.00 85.00 107 SER A N 1
ATOM 808 C CA . SER A 1 107 ? -3.073 9.926 6.191 1.00 85.00 107 SER A CA 1
ATOM 809 C C . SER A 1 107 ? -3.180 8.763 7.179 1.00 85.00 107 SER A C 1
ATOM 811 O O . SER A 1 107 ? -4.088 8.754 8.004 1.00 85.00 107 SER A O 1
ATOM 813 N N . LEU A 1 108 ? -2.218 7.836 7.171 1.00 81.94 108 LEU A N 1
ATOM 814 C CA . LEU A 1 108 ? -2.154 6.732 8.134 1.00 81.94 108 LEU A CA 1
ATOM 815 C C . LEU A 1 108 ? -1.992 7.238 9.571 1.00 81.94 108 LEU A C 1
ATOM 817 O O . LEU A 1 108 ? -2.665 6.745 10.469 1.00 81.94 108 LEU A O 1
ATOM 821 N N . GLY A 1 109 ? -1.144 8.245 9.795 1.00 79.00 109 GLY A N 1
ATOM 822 C CA . GLY A 1 109 ? -0.977 8.863 11.111 1.00 79.00 109 GLY A CA 1
ATOM 823 C C . GLY A 1 109 ? -2.268 9.501 11.625 1.00 79.00 109 GLY A C 1
ATOM 824 O O . GLY A 1 109 ? -2.618 9.322 12.787 1.00 79.00 109 GLY A O 1
ATOM 825 N N . ASN A 1 110 ? -3.013 10.184 10.752 1.00 79.50 110 ASN A N 1
ATOM 826 C CA . ASN A 1 110 ? -4.319 10.740 11.102 1.00 79.50 110 ASN A CA 1
ATOM 827 C C . ASN A 1 110 ? -5.331 9.642 11.457 1.00 79.50 110 ASN A C 1
ATOM 829 O O . ASN A 1 110 ? -6.044 9.788 12.443 1.00 79.50 110 ASN A O 1
ATOM 833 N N . LEU A 1 111 ? -5.373 8.541 10.697 1.00 77.62 111 LEU A N 1
ATOM 834 C CA . LEU A 1 111 ? -6.245 7.406 11.012 1.00 77.62 111 LEU A CA 1
ATOM 835 C C . LEU A 1 111 ? -5.898 6.798 12.371 1.00 77.62 111 LEU A C 1
ATOM 837 O O . LEU A 1 111 ? -6.783 6.623 13.198 1.00 77.62 111 LEU A O 1
ATOM 841 N N . VAL A 1 112 ? -4.614 6.549 12.638 1.00 72.81 112 VAL A N 1
ATOM 842 C CA . VAL A 1 112 ? -4.146 6.007 13.924 1.00 72.81 112 VAL A CA 1
ATOM 843 C C . VAL A 1 112 ? -4.525 6.920 15.088 1.00 72.81 112 VAL A C 1
ATOM 845 O O . VAL A 1 112 ? -5.043 6.439 16.090 1.00 72.81 112 VAL A O 1
ATOM 848 N N . ASN A 1 113 ? -4.303 8.228 14.954 1.00 69.38 113 ASN A N 1
ATOM 849 C CA . ASN A 1 113 ? -4.592 9.192 16.018 1.00 69.38 113 ASN A CA 1
ATOM 850 C C . ASN A 1 113 ? -6.091 9.355 16.299 1.00 69.38 113 ASN A C 1
ATOM 852 O O . ASN A 1 113 ? -6.455 9.750 17.400 1.00 69.38 113 ASN A O 1
ATOM 856 N N . ASN A 1 114 ? -6.940 9.054 15.316 1.00 69.12 114 ASN A N 1
ATOM 857 C CA . ASN A 1 114 ? -8.392 9.149 15.437 1.00 69.12 114 ASN A CA 1
ATOM 858 C C . ASN A 1 114 ? -9.056 7.789 15.706 1.00 69.12 114 ASN A C 1
ATOM 860 O O . ASN A 1 114 ? -10.273 7.731 15.850 1.00 69.12 114 ASN A O 1
ATOM 864 N N . THR A 1 115 ? -8.280 6.701 15.757 1.00 66.62 115 THR A N 1
ATOM 865 C CA . THR A 1 115 ? -8.797 5.363 16.054 1.00 66.62 115 THR A CA 1
ATOM 866 C C . THR A 1 115 ? -8.852 5.171 17.564 1.00 66.62 115 THR A C 1
ATOM 868 O O . THR A 1 115 ? -7.820 5.169 18.245 1.00 66.62 115 THR A O 1
ATOM 871 N N . VAL A 1 116 ? -10.060 4.956 18.072 1.00 63.56 116 VAL A N 1
ATOM 872 C CA . VAL A 1 116 ? -10.324 4.560 19.456 1.00 63.56 116 VAL A CA 1
ATOM 873 C C . VAL A 1 116 ? -10.702 3.089 19.453 1.00 63.56 116 VAL A C 1
ATOM 875 O O . VAL A 1 116 ? -11.484 2.648 18.618 1.00 63.56 116 VAL A O 1
ATOM 878 N N . ILE A 1 117 ? -10.119 2.329 20.371 1.00 66.19 117 ILE A N 1
ATOM 879 C CA . ILE A 1 117 ? -10.435 0.929 20.606 1.00 66.19 117 ILE A CA 1
ATOM 880 C C . ILE A 1 117 ? -11.204 0.835 21.913 1.00 66.19 117 ILE A C 1
ATOM 882 O O . ILE A 1 117 ? -10.718 1.257 22.958 1.00 66.19 117 ILE A O 1
ATOM 886 N N . ALA A 1 118 ? -12.370 0.203 21.867 1.00 63.53 118 ALA A N 1
ATOM 887 C CA . ALA A 1 118 ? -13.067 -0.220 23.070 1.00 63.53 118 ALA A CA 1
ATOM 888 C C . ALA A 1 118 ? -12.481 -1.553 23.567 1.00 63.53 118 ALA A C 1
ATOM 890 O O . ALA A 1 118 ? -12.550 -2.575 22.879 1.00 63.53 118 ALA A O 1
ATOM 891 N N . LEU A 1 119 ? -11.896 -1.546 24.761 1.00 64.19 119 LEU A N 1
ATOM 892 C CA . LEU A 1 119 ? -11.490 -2.739 25.496 1.00 64.19 119 LEU A CA 1
ATOM 893 C C . LEU A 1 119 ? -12.648 -3.176 26.397 1.00 64.19 119 LEU A C 1
ATOM 895 O O . LEU A 1 119 ? -13.223 -2.359 27.110 1.00 64.19 119 LEU A O 1
ATOM 899 N N . VAL A 1 120 ? -12.994 -4.465 26.370 1.00 61.53 120 VAL A N 1
ATOM 900 C CA . VAL A 1 120 ? -14.094 -5.022 27.174 1.00 61.53 120 VAL A CA 1
ATOM 901 C C . VAL A 1 120 ? -13.538 -6.010 28.195 1.00 61.53 120 VAL A C 1
ATOM 903 O O . VAL A 1 120 ? -12.975 -7.035 27.811 1.00 61.53 120 VAL A O 1
ATOM 906 N N . ASP A 1 121 ? -13.741 -5.733 29.483 1.00 64.94 121 ASP A N 1
ATOM 907 C CA . ASP A 1 121 ? -13.404 -6.625 30.599 1.00 64.94 121 ASP A CA 1
ATOM 908 C C . ASP A 1 121 ? -14.581 -6.724 31.578 1.00 64.94 121 ASP A C 1
ATOM 910 O O . ASP A 1 121 ? -14.997 -5.714 32.136 1.00 64.94 121 ASP A O 1
ATOM 914 N N . ASN A 1 122 ? -15.107 -7.937 31.796 1.00 58.94 122 ASN A N 1
ATOM 915 C CA . ASN A 1 122 ? -16.144 -8.244 32.795 1.00 58.94 122 ASN A CA 1
ATOM 916 C C . ASN A 1 122 ? -17.239 -7.155 32.915 1.00 58.94 122 ASN A C 1
ATOM 918 O O . ASN A 1 122 ? -17.461 -6.596 33.989 1.00 58.94 122 ASN A O 1
ATOM 922 N N . ASP A 1 123 ? -17.884 -6.838 31.786 1.00 64.19 123 ASP A N 1
ATOM 923 C CA . ASP A 1 123 ? -18.966 -5.847 31.631 1.00 64.19 123 ASP A CA 1
ATOM 924 C C . ASP A 1 123 ? -18.567 -4.367 31.789 1.00 64.19 123 ASP A C 1
ATOM 926 O O . ASP A 1 123 ? -19.422 -3.480 31.769 1.00 64.19 123 ASP A O 1
ATOM 930 N N . LYS A 1 124 ? -17.268 -4.069 31.881 1.00 61.72 124 LYS A N 1
ATOM 931 C CA . LYS A 1 124 ? -16.717 -2.715 31.765 1.00 61.72 124 LYS A CA 1
ATOM 932 C C . LYS A 1 124 ? -16.142 -2.503 30.372 1.00 61.72 124 LYS A C 1
ATOM 934 O O . LYS A 1 124 ? -15.389 -3.335 29.870 1.00 61.72 124 LYS A O 1
ATOM 939 N N . VAL A 1 125 ? -16.498 -1.371 29.775 1.00 65.69 125 VAL A N 1
ATOM 940 C CA . VAL A 1 125 ? -15.954 -0.907 28.499 1.00 65.69 125 VAL A CA 1
ATOM 941 C C . VAL A 1 125 ? -15.038 0.274 28.787 1.00 65.69 125 VAL A C 1
ATOM 943 O O . VAL A 1 125 ? -15.465 1.247 29.406 1.00 65.69 125 VAL A O 1
ATOM 946 N N . GLU A 1 126 ? -13.783 0.169 28.368 1.00 68.81 126 GLU A N 1
ATOM 947 C CA . GLU A 1 126 ? -12.805 1.251 28.438 1.00 68.81 126 GLU A CA 1
ATOM 948 C C . GLU A 1 126 ? -12.396 1.639 27.020 1.00 68.81 126 GLU A C 1
ATOM 950 O O . GLU A 1 126 ? -11.926 0.807 26.244 1.00 68.81 126 GLU A O 1
ATOM 955 N N . GLU A 1 127 ? -12.600 2.903 26.668 1.00 68.44 127 GLU A N 1
ATOM 956 C CA . GLU A 1 127 ? -12.134 3.460 25.405 1.00 68.44 127 GLU A CA 1
ATOM 957 C C . GLU A 1 127 ? -10.676 3.886 25.545 1.00 68.44 127 GLU A C 1
ATOM 959 O O . GLU A 1 127 ? -10.329 4.694 26.404 1.00 68.44 127 GLU A O 1
ATOM 964 N N . VAL A 1 128 ? -9.823 3.337 24.687 1.00 69.00 128 VAL A N 1
ATOM 965 C CA . VAL A 1 128 ? -8.389 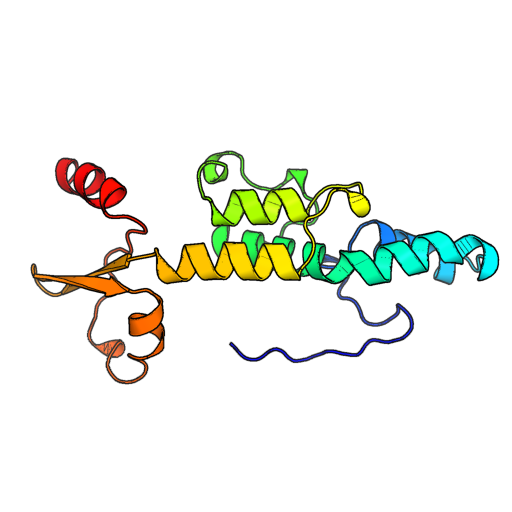3.616 24.673 1.00 69.00 128 VAL A CA 1
ATOM 966 C C . VAL A 1 128 ? -7.988 3.967 23.252 1.00 69.00 128 VAL A C 1
ATOM 968 O O . VAL A 1 128 ? -8.354 3.274 22.301 1.00 69.00 128 VAL A O 1
ATOM 971 N N . SER A 1 129 ? -7.218 5.036 23.068 1.00 69.12 129 SER A N 1
ATOM 972 C CA . SER A 1 129 ? -6.690 5.346 21.738 1.00 69.12 129 SER A CA 1
ATOM 973 C C . SER A 1 129 ? -5.722 4.253 21.267 1.00 69.12 129 SER A C 1
ATOM 975 O O . SER A 1 129 ? -5.008 3.631 22.059 1.00 69.12 129 SER A O 1
ATOM 977 N N . LEU A 1 130 ? -5.645 4.016 19.955 1.00 68.25 130 LEU A N 1
ATOM 978 C CA . LEU A 1 130 ? -4.709 3.029 19.404 1.00 68.25 130 LEU A CA 1
ATOM 979 C C . LEU A 1 130 ? -3.250 3.339 19.807 1.00 68.25 130 LEU A C 1
ATOM 981 O O . LEU A 1 130 ? -2.450 2.428 20.028 1.00 68.25 130 LEU A O 1
ATOM 985 N N . SER A 1 131 ? -2.902 4.622 19.943 1.00 67.12 131 SER A N 1
A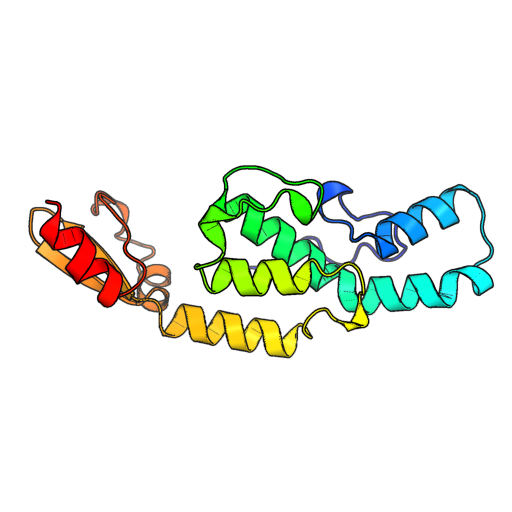TOM 986 C CA . SER A 1 131 ? -1.590 5.075 20.415 1.00 67.12 131 SER A CA 1
ATOM 987 C C . SER A 1 131 ? -1.329 4.693 21.877 1.00 67.12 131 SER A C 1
ATOM 989 O O . SER A 1 131 ? -0.254 4.172 22.179 1.00 67.12 131 SER A O 1
ATOM 991 N N . GLU A 1 132 ? -2.298 4.873 22.775 1.00 69.56 132 GLU A N 1
ATOM 992 C CA . GLU A 1 132 ? -2.210 4.430 24.174 1.00 69.56 132 GLU A CA 1
ATOM 993 C C . GLU A 1 132 ? -2.126 2.904 24.290 1.00 69.56 132 GLU A C 1
ATOM 995 O O . GLU A 1 132 ? -1.334 2.392 25.086 1.00 69.56 132 GLU A O 1
ATOM 1000 N N . LEU A 1 133 ? -2.851 2.165 23.441 1.00 68.25 133 LEU A N 1
ATOM 1001 C CA . LEU A 1 133 ? -2.782 0.703 23.403 1.00 68.25 133 LEU A CA 1
ATOM 1002 C C . LEU A 1 133 ? -1.362 0.206 23.083 1.00 68.25 133 LEU A C 1
ATOM 1004 O O . LEU A 1 133 ? -0.875 -0.730 23.718 1.00 68.25 133 LEU A O 1
ATOM 1008 N N . PHE A 1 134 ? -0.654 0.855 22.151 1.00 64.81 134 PHE A N 1
ATOM 1009 C CA . PHE A 1 134 ? 0.748 0.531 21.867 1.00 64.81 134 PHE A CA 1
ATOM 1010 C C . PHE A 1 134 ? 1.697 0.866 23.025 1.00 64.81 134 PHE A C 1
ATOM 1012 O O . PHE A 1 134 ? 2.794 0.317 23.078 1.00 64.81 134 PHE A O 1
ATOM 1019 N N . HIS A 1 135 ? 1.314 1.734 23.963 1.00 63.94 135 HIS A N 1
ATOM 1020 C CA . HIS A 1 135 ? 2.100 2.018 25.167 1.00 63.94 135 HIS A CA 1
ATOM 1021 C C . HIS A 1 135 ? 1.790 1.064 26.334 1.00 63.94 135 HIS A C 1
ATOM 1023 O O . HIS A 1 135 ? 2.638 0.877 27.206 1.00 63.94 135 HIS A O 1
ATOM 1029 N N . LEU A 1 136 ? 0.645 0.376 26.310 1.00 62.00 136 LEU A N 1
ATOM 1030 C CA . LEU A 1 136 ? 0.169 -0.586 27.320 1.00 62.00 136 LEU A CA 1
ATOM 1031 C C . LEU A 1 136 ? 0.893 -1.953 27.315 1.00 62.00 136 LEU A C 1
ATOM 1033 O O . LEU A 1 136 ? 0.363 -2.955 27.798 1.00 62.00 136 LEU A O 1
ATOM 1037 N N . HIS A 1 137 ? 2.137 -2.001 26.831 1.00 50.94 137 HIS A N 1
ATOM 1038 C CA . HIS A 1 137 ? 2.922 -3.211 26.543 1.00 50.94 137 HIS A CA 1
ATOM 1039 C C . HIS A 1 137 ? 3.140 -4.204 27.711 1.00 50.94 137 HIS A C 1
ATOM 1041 O O . HIS A 1 137 ? 3.704 -5.272 27.480 1.00 50.94 137 HIS A O 1
ATOM 1047 N N . SER A 1 138 ? 2.708 -3.909 28.941 1.00 47.31 138 SER A N 1
ATOM 1048 C CA . SER A 1 138 ? 2.962 -4.732 30.134 1.00 47.31 138 SER A CA 1
ATOM 1049 C C . SER A 1 138 ? 1.733 -5.359 30.813 1.00 47.31 138 SER A C 1
ATOM 1051 O O . SER A 1 138 ? 1.939 -6.243 31.636 1.00 47.31 138 SER A O 1
ATOM 1053 N N . ASN A 1 139 ? 0.486 -4.997 30.471 1.00 47.97 139 ASN A N 1
ATOM 1054 C CA . ASN A 1 139 ? -0.717 -5.512 31.172 1.00 47.97 139 ASN A CA 1
ATOM 1055 C C . ASN A 1 139 ? -1.828 -6.071 30.266 1.00 47.97 139 ASN A C 1
ATOM 1057 O O . ASN A 1 139 ? -2.878 -6.488 30.750 1.00 47.97 139 ASN A O 1
ATOM 1061 N N . ILE A 1 140 ? -1.587 -6.149 28.957 1.00 51.66 140 ILE A N 1
ATOM 1062 C CA . ILE A 1 140 ? -2.558 -6.656 27.976 1.00 51.66 140 ILE A CA 1
ATOM 1063 C C . ILE A 1 140 ? -2.978 -8.119 28.244 1.00 51.66 140 ILE A C 1
ATOM 1065 O O . ILE A 1 140 ? -4.065 -8.527 27.851 1.00 51.66 140 ILE A O 1
ATOM 1069 N N . GLY A 1 141 ? -2.168 -8.901 28.968 1.00 46.81 141 GLY A N 1
ATOM 1070 C CA . GLY A 1 141 ? -2.444 -10.315 29.257 1.00 46.81 141 GLY A CA 1
ATOM 1071 C C . GLY A 1 141 ? -3.720 -10.602 30.063 1.00 46.81 141 GLY A C 1
ATOM 1072 O O . GLY A 1 141 ? -4.180 -11.739 30.034 1.00 46.81 141 GLY A O 1
ATOM 1073 N N . ASN A 1 142 ? -4.300 -9.606 30.746 1.00 45.38 142 ASN A N 1
ATOM 1074 C CA . ASN A 1 142 ? -5.545 -9.769 31.513 1.00 45.38 142 ASN A CA 1
ATOM 1075 C C . ASN A 1 142 ? -6.802 -9.312 30.759 1.00 45.38 142 ASN A C 1
ATOM 1077 O O . ASN A 1 142 ? -7.907 -9.648 31.178 1.00 45.38 142 ASN A O 1
ATOM 1081 N N . TYR A 1 143 ? -6.653 -8.590 29.646 1.00 47.78 143 TYR A N 1
ATOM 1082 C CA . TYR A 1 143 ? -7.785 -8.226 28.804 1.00 47.78 143 TYR A CA 1
ATOM 1083 C C . TYR A 1 143 ? -8.058 -9.380 27.840 1.00 47.78 143 TYR A C 1
ATOM 1085 O O . TYR A 1 143 ? -7.323 -9.611 26.879 1.00 47.78 143 TYR A O 1
ATOM 1093 N N . PHE A 1 144 ? -9.130 -10.133 28.092 1.00 43.00 144 PHE A N 1
ATOM 1094 C CA . PHE A 1 144 ? -9.687 -11.016 27.075 1.00 43.00 144 PHE A CA 1
ATOM 1095 C C . PHE A 1 144 ? -10.220 -10.128 25.949 1.00 43.00 144 PHE A C 1
ATOM 1097 O O . PHE A 1 144 ? -11.287 -9.538 26.084 1.00 43.00 144 PHE A O 1
ATOM 1104 N N . PHE A 1 145 ? -9.475 -10.012 24.845 1.00 46.84 145 PHE A N 1
ATOM 1105 C CA . PHE A 1 145 ? -9.901 -9.288 23.644 1.00 46.84 145 PHE A CA 1
ATOM 1106 C C . PHE A 1 145 ? -11.170 -9.924 23.069 1.00 46.84 145 PHE A C 1
ATOM 1108 O O . PHE A 1 145 ? -11.116 -10.798 22.204 1.00 46.84 145 PHE A O 1
ATOM 1115 N N . LYS A 1 146 ? -12.330 -9.526 23.591 1.00 39.94 146 LYS A N 1
ATOM 1116 C CA . LYS A 1 146 ? -13.617 -10.103 23.202 1.00 39.94 146 LYS A CA 1
ATOM 1117 C C . LYS A 1 146 ? -14.128 -9.481 21.900 1.00 39.94 146 LYS A C 1
ATOM 1119 O O . LYS A 1 146 ? -14.819 -10.160 21.145 1.00 39.94 146 LYS A O 1
ATOM 1124 N N . LYS A 1 147 ? -13.765 -8.221 21.614 1.00 45.69 147 LYS A N 1
ATOM 1125 C CA . LYS A 1 147 ? -14.030 -7.524 20.343 1.00 45.69 147 LYS A CA 1
ATOM 1126 C C . LYS A 1 147 ? -13.267 -6.191 20.294 1.00 45.69 147 LYS A C 1
ATOM 1128 O O . LYS A 1 147 ? -13.153 -5.542 21.323 1.00 45.69 147 LYS A O 1
ATOM 1133 N N . ILE A 1 148 ? -12.752 -5.809 19.124 1.00 49.69 148 ILE A N 1
ATOM 1134 C CA . ILE A 1 148 ? -12.165 -4.486 18.846 1.00 49.69 148 ILE A CA 1
ATOM 1135 C C . ILE A 1 148 ? -13.155 -3.751 17.938 1.00 49.69 148 ILE A C 1
ATOM 1137 O O . ILE A 1 148 ? -13.567 -4.314 16.924 1.00 49.69 148 ILE A O 1
ATOM 1141 N N . PHE A 1 149 ? -13.524 -2.524 18.296 1.00 52.25 149 PHE A N 1
ATOM 1142 C CA . PHE A 1 149 ? -14.331 -1.620 17.469 1.00 52.25 149 PHE A CA 1
ATOM 1143 C C . PHE A 1 149 ? -13.461 -0.428 17.064 1.00 52.25 149 PHE A C 1
ATOM 1145 O O . PHE A 1 149 ? -12.623 -0.015 17.861 1.00 52.25 149 PHE A O 1
ATOM 1152 N N . ILE A 1 150 ? -13.595 0.049 15.822 1.00 50.72 150 ILE A N 1
ATOM 1153 C CA . ILE A 1 150 ? -12.660 1.006 15.197 1.00 50.72 150 ILE A CA 1
ATOM 1154 C C . ILE A 1 150 ? -13.222 2.445 15.194 1.00 50.72 150 ILE A C 1
ATOM 1156 O O . ILE A 1 150 ? -12.487 3.391 14.911 1.00 50.72 150 ILE A O 1
ATOM 1160 N N . SER A 1 151 ? -14.478 2.661 15.597 1.00 49.94 151 SER A N 1
ATOM 1161 C CA . SER A 1 151 ? -15.047 4.004 15.768 1.00 49.94 151 SER A CA 1
ATOM 1162 C C . SER A 1 151 ? -16.179 4.045 16.805 1.00 49.94 151 SER A C 1
ATOM 1164 O O . SER A 1 151 ? -16.788 3.017 17.106 1.00 49.94 151 SER A O 1
ATOM 1166 N N . SER A 1 152 ? -16.485 5.239 17.335 1.00 45.56 152 SER A N 1
ATOM 1167 C CA . SER A 1 152 ? -17.645 5.453 18.220 1.00 45.56 152 SER A CA 1
ATOM 1168 C C . SER A 1 152 ? -18.983 5.262 17.496 1.00 45.56 152 SER A C 1
ATOM 1170 O O . SER A 1 152 ? -19.987 4.990 18.138 1.00 45.56 152 SER A O 1
ATOM 1172 N N . GLU A 1 153 ? -19.017 5.386 16.166 1.00 49.78 153 GLU A N 1
ATOM 1173 C CA . GLU A 1 153 ? -20.221 5.138 15.358 1.00 49.78 153 GLU A CA 1
ATOM 1174 C C . GLU A 1 153 ? -20.472 3.628 15.166 1.00 49.78 153 GLU A C 1
ATOM 1176 O O . GLU A 1 153 ? -21.620 3.185 15.162 1.00 49.78 153 GLU A O 1
ATOM 1181 N N . ASP A 1 154 ? -19.412 2.811 15.111 1.00 46.34 154 ASP A N 1
ATOM 1182 C CA . ASP A 1 154 ? -19.518 1.342 15.104 1.00 46.34 154 ASP A CA 1
ATOM 1183 C C . ASP A 1 154 ? -19.992 0.775 16.455 1.00 46.34 154 ASP A C 1
ATOM 1185 O O . ASP A 1 154 ? -20.496 -0.350 16.512 1.00 46.34 154 ASP A O 1
ATOM 1189 N N . TYR A 1 155 ? -19.829 1.536 17.545 1.00 47.09 155 TYR A N 1
ATOM 1190 C CA . TYR A 1 155 ? -20.282 1.163 18.887 1.00 47.09 155 TYR A CA 1
ATOM 1191 C C . TYR A 1 155 ? -21.812 1.144 18.984 1.00 47.09 155 TYR A C 1
ATOM 1193 O O . TYR A 1 155 ? -22.370 0.134 19.416 1.00 47.09 155 TYR A O 1
ATOM 1201 N N . ASP A 1 156 ? -22.488 2.202 18.526 1.00 45.34 156 ASP A N 1
ATOM 1202 C CA . ASP A 1 156 ? -23.954 2.301 18.599 1.00 45.34 156 ASP A CA 1
ATOM 1203 C C . ASP A 1 156 ? -24.632 1.181 17.787 1.00 45.34 156 ASP A C 1
ATOM 1205 O O . ASP A 1 156 ? -25.565 0.532 18.261 1.00 45.34 156 ASP A O 1
ATOM 1209 N N . LEU A 1 157 ? -24.088 0.859 16.609 1.00 45.78 157 LEU A N 1
ATOM 1210 C CA . LEU A 1 157 ? -24.555 -0.246 15.761 1.00 45.78 157 LEU A CA 1
ATOM 1211 C C . LEU A 1 157 ? -24.262 -1.639 16.344 1.00 45.78 157 LEU A C 1
ATOM 1213 O O . LEU A 1 157 ? -25.020 -2.583 16.117 1.00 45.78 157 LEU A O 1
ATOM 1217 N N . ALA A 1 158 ? -23.161 -1.804 17.079 1.00 44.47 158 ALA A N 1
ATOM 1218 C CA . ALA A 1 158 ? -22.811 -3.081 17.694 1.00 44.47 158 ALA A CA 1
ATOM 1219 C C . ALA A 1 158 ? -23.578 -3.355 18.995 1.00 44.47 158 ALA A C 1
ATOM 1221 O O . ALA A 1 158 ? -23.768 -4.525 19.339 1.00 44.47 158 ALA A O 1
ATOM 1222 N N . TYR A 1 159 ? -24.006 -2.305 19.701 1.00 42.81 159 TYR A N 1
ATOM 1223 C CA . TYR A 1 159 ? -24.766 -2.407 20.947 1.00 42.81 159 TYR A CA 1
ATOM 1224 C C . TYR A 1 159 ? -26.237 -2.779 20.706 1.00 42.81 159 TYR A C 1
ATOM 1226 O O . TYR A 1 159 ? -26.811 -3.506 21.507 1.00 42.81 159 TYR A O 1
ATOM 1234 N N . GLU A 1 160 ? -26.838 -2.378 19.577 1.00 42.50 160 GLU A N 1
ATOM 1235 C CA . GLU A 1 160 ? -28.211 -2.788 19.215 1.00 42.50 160 GLU A CA 1
ATOM 1236 C C . GLU A 1 160 ? -28.351 -4.285 18.856 1.00 42.50 160 GLU A C 1
ATOM 1238 O O . GLU A 1 160 ? -29.464 -4.805 18.746 1.00 42.50 160 GLU A O 1
ATOM 1243 N N . HIS A 1 161 ? -27.236 -5.001 18.680 1.00 39.72 161 HIS A N 1
ATOM 1244 C CA . HIS A 1 161 ? -27.202 -6.412 18.275 1.00 39.72 161 HIS A CA 1
ATOM 1245 C C . HIS A 1 161 ? -26.568 -7.359 19.313 1.00 39.72 161 HIS A C 1
ATOM 1247 O O . HIS A 1 161 ? -26.250 -8.508 18.980 1.00 39.72 161 HIS A O 1
ATOM 1253 N N . LEU A 1 162 ? -26.402 -6.897 20.556 1.00 39.16 162 LEU A N 1
ATOM 1254 C CA . LEU A 1 162 ? -26.035 -7.692 21.737 1.00 39.16 162 LEU A CA 1
ATOM 1255 C C . LEU A 1 162 ? -27.212 -7.769 22.716 1.00 39.16 162 LEU A C 1
ATOM 1257 O O . LEU A 1 162 ? -27.364 -8.853 23.325 1.00 39.16 162 LEU A O 1
#

pLDDT: mean 71.75, std 14.88, range [39.16, 92.19]

Foldseek 3Di:
DDDDDDDPPPLPPDDLQLFAPLSVVLVVCVVVPHDVVVSVVSVVLRVQQSVLSSVLQVLQCVVVVDRDSALVPRDPVCCPPQSNVLSSQSRDNRSVSRDGPVVSVVSVVVLQQQWWWWFDDPNDTDIDRSVVVVVPVPPCVRGPCPDTDGHPVVVVVVVVVD

Sequence (162 aa):
VKLSGFGCSGGIGCTWAYASPETRALLVATIVGAKINELSTHLRLAAESQDQWALAMTIVEMLTGKRIENAHEVPQRLDQDAVITLAVQCLDKEPEKRPAMRDLVKSLGNLVNNTVIALVDNDKVEEVSLSELFHLHSNIGNYFFKKIFISSEDYDLAYEHL

Organism: NCBI:txid44058

Secondary structure (DSSP, 8-state):
--------TTS----GGG--HHHHHHHHHHHTT--HHHHHHHHHHHHHHHHHHHHHHHHHHHHHSS--SSGGGS-GGGTT-HHHHHHHHHT-SSGGGSPPHHHHHHHHHHHHHH-EEEEEETTEEEEEEHHHHHH-TTTGGG-------S-HHHHHHHHTT-